Protein AF-A0A7X8XE24-F1 (afdb_monomer_lite)

pLDDT: mean 95.17, std 6.8, range [52.47, 98.75]

Secondary structure (DSSP, 8-state):
-TTTS--PPPSSPPPPPTT---HHHHHHHHHHHHHHTT-EEEEEEEEE-GGG-EEEEEEEEE-TTSTTTTHHHHHHHHHHHHHHHHH--SEEEEES-HHHHHHHHHHH--

Radius of gyration: 18.16 Å; chains: 1; bounding box: 51×36×39 Å

Sequence (110 aa):
MKSQFKLIKPAIVPVLDPAFRPPVLANRAFLAEVEASGAGVPFMVAVERDHGRVSRFDTKVFDPRHPRAAANYFYVERLLKFLLWQFGGWKVTIHGPAELVRYLQACYCD

Structure (mmCIF, N/CA/C/O backbone):
data_AF-A0A7X8XE24-F1
#
_entry.id   AF-A0A7X8XE24-F1
#
loop_
_atom_site.group_PDB
_atom_site.id
_atom_site.type_symbol
_atom_site.label_atom_id
_atom_site.label_alt_id
_atom_site.label_comp_id
_atom_site.label_asym_id
_atom_site.label_entity_id
_atom_site.label_seq_id
_atom_site.pdbx_PDB_ins_code
_atom_site.Cartn_x
_atom_site.Cartn_y
_atom_site.Cartn_z
_atom_site.occupancy
_atom_site.B_iso_or_equiv
_atom_site.auth_seq_id
_atom_site.auth_comp_id
_atom_site.auth_asym_id
_atom_site.auth_atom_id
_atom_site.pdbx_PDB_model_num
ATOM 1 N N . MET A 1 1 ? 19.206 24.586 -8.135 1.00 52.47 1 MET A N 1
ATOM 2 C CA . MET A 1 1 ? 19.574 23.201 -7.747 1.00 52.47 1 MET A CA 1
ATOM 3 C C . MET A 1 1 ? 20.404 22.459 -8.795 1.00 52.47 1 MET A C 1
ATOM 5 O O . MET A 1 1 ? 21.513 22.077 -8.457 1.00 52.47 1 MET A O 1
ATOM 9 N N . LYS A 1 2 ? 19.952 22.276 -10.051 1.00 58.91 2 LYS A N 1
ATOM 10 C CA . LYS A 1 2 ? 20.712 21.484 -11.052 1.00 58.91 2 LYS A CA 1
ATOM 11 C C . LYS A 1 2 ? 22.099 22.042 -11.432 1.00 58.91 2 LYS A C 1
ATOM 13 O O . LYS A 1 2 ? 22.953 21.262 -11.825 1.00 58.91 2 LYS A O 1
ATOM 18 N N . SER A 1 3 ? 22.335 23.353 -11.320 1.00 70.88 3 SER A N 1
ATOM 19 C CA . SER A 1 3 ? 23.647 23.958 -11.623 1.00 70.88 3 SER A CA 1
ATOM 20 C C . SER A 1 3 ? 24.639 23.912 -10.456 1.00 70.88 3 SER A C 1
ATOM 22 O O . SER A 1 3 ? 25.841 23.914 -10.687 1.00 70.88 3 SER A O 1
ATOM 24 N N . GLN A 1 4 ? 24.148 23.858 -9.214 1.00 85.62 4 GLN A N 1
ATOM 25 C CA . GLN A 1 4 ? 24.984 23.826 -8.006 1.00 85.62 4 GLN A CA 1
ATOM 26 C C . GLN A 1 4 ? 25.322 22.394 -7.577 1.00 85.62 4 GLN A C 1
ATOM 28 O O . GLN A 1 4 ? 26.389 22.158 -7.024 1.00 85.62 4 GLN A O 1
ATOM 33 N N . PHE A 1 5 ? 24.437 21.430 -7.856 1.00 85.81 5 PHE A N 1
ATOM 34 C CA . PHE A 1 5 ? 24.652 20.018 -7.552 1.00 85.81 5 PHE A CA 1
ATOM 35 C C . PHE A 1 5 ? 24.862 19.229 -8.848 1.00 85.81 5 PHE A C 1
ATOM 37 O O . PHE A 1 5 ? 23.905 18.859 -9.535 1.00 85.81 5 PHE A O 1
ATOM 44 N N . LYS A 1 6 ? 26.132 19.017 -9.210 1.00 89.94 6 LYS A N 1
ATOM 45 C CA . LYS A 1 6 ? 26.519 18.347 -10.456 1.00 89.94 6 LYS A CA 1
ATOM 46 C C . LYS A 1 6 ? 26.310 16.834 -10.333 1.00 89.94 6 LYS A C 1
ATOM 48 O O . LYS A 1 6 ? 27.045 16.157 -9.623 1.00 89.94 6 LYS A O 1
ATOM 53 N N . LEU A 1 7 ? 25.330 16.300 -11.060 1.00 90.56 7 LEU A N 1
ATOM 54 C CA . LEU A 1 7 ? 25.108 14.857 -11.174 1.00 90.56 7 LEU A CA 1
ATOM 55 C C . LEU A 1 7 ? 26.120 14.261 -12.159 1.00 90.56 7 LEU A C 1
ATOM 57 O O . LEU A 1 7 ? 26.085 14.560 -13.353 1.00 90.56 7 LEU A O 1
ATOM 61 N N . ILE A 1 8 ? 27.040 13.441 -11.655 1.00 92.19 8 ILE A N 1
ATOM 62 C CA . ILE A 1 8 ? 28.080 12.799 -12.463 1.00 92.19 8 ILE A CA 1
ATOM 63 C C . ILE A 1 8 ? 27.535 11.495 -13.050 1.00 92.19 8 ILE A C 1
ATOM 65 O O . ILE A 1 8 ? 26.982 10.666 -12.328 1.00 92.19 8 ILE A O 1
ATOM 69 N N . LYS A 1 9 ? 27.690 11.306 -14.365 1.00 91.38 9 LYS A N 1
ATOM 70 C CA . LYS A 1 9 ? 27.320 10.049 -15.028 1.00 91.38 9 LYS A CA 1
ATOM 71 C C . LYS A 1 9 ? 28.273 8.936 -14.561 1.00 91.38 9 LYS A C 1
ATOM 73 O O . LYS A 1 9 ? 29.484 9.156 -14.595 1.00 91.38 9 LYS A O 1
ATOM 78 N N . PRO A 1 10 ? 27.768 7.759 -14.150 1.00 93.75 10 PRO A N 1
ATOM 79 C CA . PRO A 1 10 ? 28.634 6.655 -13.757 1.00 93.75 10 PRO A CA 1
ATOM 80 C C . PRO A 1 10 ? 29.418 6.125 -14.963 1.00 93.75 10 PRO A C 1
ATOM 82 O O . PRO A 1 10 ? 28.941 6.183 -16.099 1.00 93.75 10 PRO A O 1
ATOM 85 N N . ALA A 1 11 ? 30.607 5.575 -14.706 1.00 95.12 11 ALA A N 1
ATOM 86 C CA . ALA A 1 11 ? 31.442 4.956 -15.737 1.00 95.12 11 ALA A CA 1
ATOM 87 C C . ALA A 1 11 ? 30.754 3.747 -16.393 1.00 95.12 11 ALA A C 1
ATOM 89 O O . ALA A 1 11 ? 30.901 3.518 -17.590 1.00 95.12 11 ALA A O 1
ATOM 90 N N . ILE A 1 12 ? 29.961 3.010 -15.610 1.00 95.12 12 ILE A N 1
ATOM 91 C CA . ILE A 1 12 ? 29.144 1.890 -16.069 1.00 95.12 12 ILE A CA 1
ATOM 92 C C . ILE A 1 12 ? 27.686 2.271 -15.842 1.00 95.12 12 ILE A C 1
ATOM 94 O O . ILE A 1 12 ? 27.263 2.505 -14.709 1.00 95.12 12 ILE A O 1
ATOM 98 N N . VAL A 1 13 ? 26.916 2.355 -16.924 1.00 93.81 13 VAL A N 1
ATOM 99 C CA . VAL A 1 13 ? 25.471 2.574 -16.838 1.00 93.81 13 VAL A CA 1
ATOM 100 C C . VAL A 1 13 ? 24.815 1.211 -16.619 1.00 93.81 13 VAL A C 1
ATOM 102 O O . VAL A 1 13 ? 24.952 0.351 -17.490 1.00 93.81 13 VAL A O 1
ATOM 105 N N . PRO A 1 14 ? 24.128 0.981 -15.487 1.00 90.19 14 PRO A N 1
ATOM 106 C CA . PRO A 1 14 ? 23.435 -0.279 -15.271 1.00 90.19 14 PRO A CA 1
ATOM 107 C C . PRO A 1 14 ? 22.322 -0.434 -16.311 1.00 90.19 14 PRO A C 1
ATOM 109 O O . PRO A 1 14 ? 21.544 0.494 -16.547 1.00 90.19 14 PRO A O 1
ATOM 112 N N . VAL A 1 15 ? 22.252 -1.609 -16.936 1.00 91.88 15 VAL A N 1
ATOM 113 C CA . VAL A 1 15 ? 21.121 -1.979 -17.790 1.00 91.88 15 VAL A CA 1
ATOM 114 C C . VAL A 1 15 ? 19.958 -2.428 -16.913 1.00 91.88 15 VAL A C 1
ATOM 116 O O . VAL A 1 15 ? 20.153 -3.074 -15.884 1.00 91.88 15 VAL A O 1
ATOM 119 N N . LEU A 1 16 ? 18.743 -2.057 -17.306 1.00 93.56 16 LEU A N 1
ATOM 120 C CA . LEU A 1 16 ? 17.536 -2.499 -16.622 1.00 93.56 16 LEU A CA 1
ATOM 121 C C . LEU A 1 16 ? 17.181 -3.918 -17.071 1.00 93.56 16 LEU A C 1
ATOM 123 O O . LEU A 1 16 ? 17.330 -4.246 -18.248 1.00 93.56 16 LEU A O 1
ATOM 127 N N . ASP A 1 17 ? 16.678 -4.734 -16.148 1.00 95.19 17 ASP A N 1
ATOM 128 C CA . ASP A 1 17 ? 16.138 -6.049 -16.488 1.00 95.19 17 ASP A CA 1
ATOM 129 C C . ASP A 1 17 ? 14.980 -5.897 -17.508 1.00 95.19 17 ASP A C 1
ATOM 131 O O . ASP A 1 17 ? 14.053 -5.119 -17.250 1.00 95.19 17 ASP A O 1
ATOM 135 N N . PRO A 1 18 ? 14.984 -6.610 -18.655 1.00 95.56 18 PRO A N 1
ATOM 136 C CA 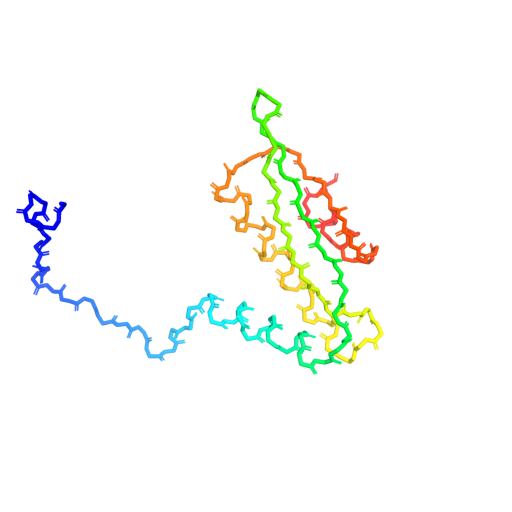. PRO A 1 18 ? 13.906 -6.533 -19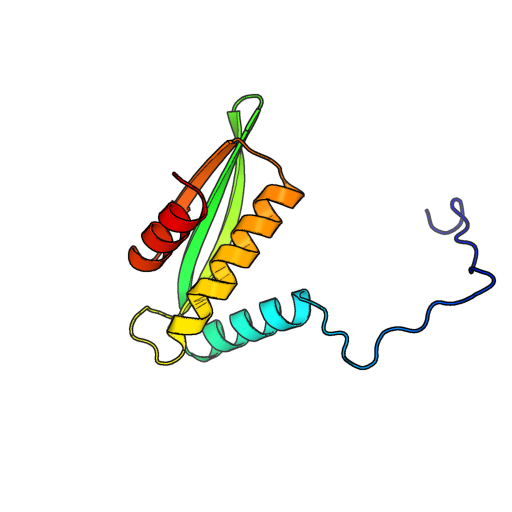.651 1.00 95.56 18 PRO A CA 1
ATOM 137 C C . PRO A 1 18 ? 12.506 -6.874 -19.102 1.00 95.56 18 PRO A C 1
ATOM 139 O O . PRO A 1 18 ? 11.482 -6.368 -19.583 1.00 95.56 18 PRO A O 1
ATOM 142 N N . ALA A 1 19 ? 12.439 -7.722 -18.077 1.00 96.25 19 ALA A N 1
ATOM 143 C CA . ALA A 1 19 ? 11.211 -8.104 -17.397 1.00 96.25 19 ALA A CA 1
ATOM 144 C C . ALA A 1 19 ? 10.827 -7.137 -16.266 1.00 96.25 19 ALA A C 1
ATOM 146 O O . ALA A 1 19 ? 9.753 -7.290 -15.682 1.00 96.25 19 ALA A O 1
ATOM 147 N N . PHE A 1 20 ? 11.637 -6.115 -15.966 1.00 95.94 20 PHE A N 1
ATOM 148 C CA . PHE A 1 20 ? 11.322 -5.154 -14.914 1.00 95.94 20 PHE A CA 1
ATOM 149 C C . PHE A 1 20 ? 9.966 -4.485 -15.158 1.00 95.94 20 PHE A C 1
ATOM 151 O O . PHE A 1 20 ? 9.680 -3.953 -16.236 1.00 95.94 20 PHE A O 1
ATOM 158 N N . ARG A 1 21 ? 9.121 -4.491 -14.126 1.00 95.81 21 ARG A N 1
ATOM 159 C CA . ARG A 1 21 ? 7.840 -3.785 -14.105 1.00 95.81 21 ARG A CA 1
ATOM 160 C C . ARG A 1 21 ? 7.792 -2.907 -12.855 1.00 95.81 21 ARG A C 1
ATOM 162 O O . ARG A 1 21 ? 7.704 -3.440 -11.750 1.00 95.81 21 ARG A O 1
ATOM 169 N N . PRO A 1 22 ? 7.849 -1.570 -13.000 1.00 95.00 22 PRO A N 1
ATOM 170 C CA . PRO A 1 22 ? 7.723 -0.673 -11.862 1.00 95.00 22 PRO A CA 1
ATOM 171 C C . PRO A 1 22 ? 6.366 -0.880 -11.162 1.00 95.00 22 PRO A C 1
ATOM 173 O O . PRO A 1 22 ? 5.330 -0.744 -11.822 1.00 95.00 22 PRO A O 1
ATOM 176 N N . PRO A 1 23 ? 6.321 -1.113 -9.835 1.00 93.69 23 PRO A N 1
ATOM 177 C CA . PRO A 1 23 ? 5.065 -1.316 -9.103 1.00 93.69 23 PRO A CA 1
ATOM 178 C C . PRO A 1 23 ? 4.066 -0.159 -9.242 1.00 93.69 23 PRO A C 1
ATOM 180 O O . PRO A 1 23 ? 2.855 -0.367 -9.226 1.00 93.69 23 PRO A O 1
ATOM 183 N N . VAL A 1 24 ? 4.563 1.067 -9.441 1.00 95.12 24 VAL A N 1
ATOM 184 C CA . VAL A 1 24 ? 3.719 2.250 -9.663 1.00 95.12 24 VAL A CA 1
ATOM 185 C C . VAL A 1 24 ? 2.844 2.127 -10.916 1.00 95.12 24 VAL A C 1
ATOM 187 O O . VAL A 1 24 ? 1.733 2.651 -10.924 1.00 95.12 24 VAL A O 1
ATOM 190 N N . LEU A 1 25 ? 3.298 1.422 -11.960 1.00 97.38 25 LEU A N 1
ATOM 191 C CA . LEU A 1 25 ? 2.490 1.208 -13.164 1.00 97.38 25 LEU A CA 1
ATOM 192 C C . LEU A 1 25 ? 1.328 0.253 -12.883 1.00 97.38 25 LEU A C 1
ATOM 194 O O . LEU A 1 25 ? 0.210 0.532 -13.302 1.00 97.38 25 LEU A O 1
ATOM 198 N N . ALA A 1 26 ? 1.568 -0.814 -12.114 1.00 96.56 26 ALA A N 1
ATOM 199 C CA . ALA A 1 26 ? 0.518 -1.741 -11.696 1.00 96.56 26 ALA A CA 1
ATOM 200 C C . ALA A 1 26 ? -0.519 -1.062 -10.785 1.00 96.56 26 ALA A C 1
ATOM 202 O O . ALA A 1 26 ? -1.714 -1.235 -10.988 1.00 96.56 26 ALA A O 1
ATOM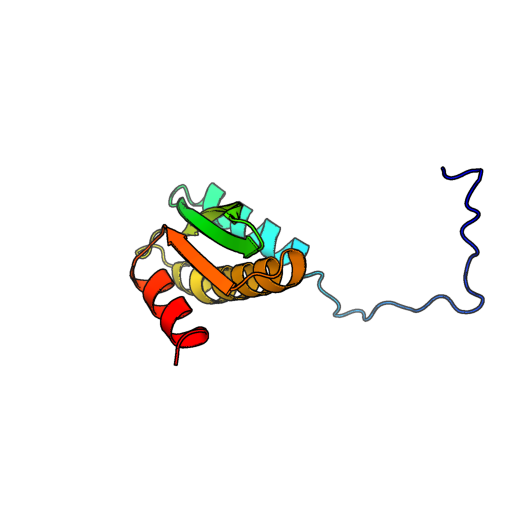 203 N N . ASN A 1 27 ? -0.075 -0.232 -9.832 1.00 96.62 27 ASN A N 1
ATOM 204 C CA . ASN A 1 27 ? -0.967 0.548 -8.965 1.00 96.62 27 ASN A CA 1
ATOM 205 C C . ASN A 1 27 ? -1.869 1.492 -9.788 1.00 96.62 27 ASN A C 1
ATOM 207 O O . ASN A 1 27 ? -3.088 1.482 -9.636 1.00 96.62 27 ASN A O 1
ATOM 211 N N . ARG A 1 28 ? -1.284 2.251 -10.725 1.00 97.94 28 ARG A N 1
ATOM 212 C CA . ARG A 1 28 ? -2.046 3.141 -11.617 1.00 97.94 28 ARG A CA 1
ATOM 213 C C . ARG A 1 28 ? -3.036 2.378 -12.497 1.00 97.94 28 ARG A C 1
ATOM 215 O O . ARG A 1 28 ? -4.161 2.836 -12.652 1.00 97.94 28 ARG A O 1
ATOM 222 N N . ALA A 1 29 ? -2.628 1.235 -13.051 1.00 98.38 29 ALA A N 1
ATOM 223 C CA . ALA A 1 29 ? -3.502 0.395 -13.865 1.00 98.38 29 ALA A CA 1
ATOM 224 C C . ALA A 1 29 ? -4.682 -0.152 -13.048 1.00 98.38 29 ALA A C 1
ATOM 226 O O . ALA A 1 29 ? -5.822 -0.020 -13.479 1.00 98.38 29 ALA A O 1
ATOM 227 N N . PHE A 1 30 ? -4.429 -0.666 -11.840 1.00 98.50 30 PHE A N 1
ATOM 228 C CA . PHE A 1 30 ? -5.479 -1.121 -10.927 1.00 98.50 30 PHE A CA 1
ATOM 229 C C . PHE A 1 30 ? -6.502 -0.014 -10.644 1.00 98.50 30 PHE A C 1
ATOM 231 O O . PHE A 1 30 ? -7.700 -0.232 -10.793 1.00 98.50 30 PHE A O 1
ATOM 238 N N . LEU A 1 31 ? -6.041 1.191 -10.297 1.00 98.31 31 LEU A N 1
ATOM 239 C CA . LEU A 1 31 ? -6.941 2.314 -10.029 1.00 98.31 31 LEU A CA 1
ATOM 240 C C . LEU A 1 31 ? -7.738 2.726 -11.269 1.00 98.31 31 LEU A C 1
ATOM 242 O O . LEU A 1 31 ? -8.931 2.986 -11.158 1.00 98.31 31 LEU A O 1
ATOM 246 N N . ALA A 1 32 ? -7.116 2.736 -12.449 1.00 98.56 32 ALA A N 1
ATOM 247 C CA . ALA A 1 32 ? -7.822 3.015 -13.694 1.00 98.56 32 ALA A CA 1
ATOM 248 C C . ALA A 1 32 ? -8.924 1.978 -13.978 1.00 98.56 32 ALA A C 1
ATOM 250 O O . ALA A 1 32 ? -10.015 2.360 -14.392 1.00 98.56 32 ALA A O 1
ATOM 251 N N . GLU A 1 33 ? -8.676 0.689 -13.716 1.00 98.44 33 GLU A N 1
ATOM 252 C CA . GLU A 1 33 ? -9.701 -0.357 -13.836 1.00 98.44 33 GLU A CA 1
ATOM 253 C C . GLU A 1 33 ? -10.841 -0.164 -12.822 1.00 98.44 33 GLU A C 1
ATOM 255 O O . GLU A 1 33 ? -12.010 -0.313 -13.181 1.00 98.44 33 GLU A O 1
ATOM 260 N N . VAL A 1 34 ? -10.523 0.195 -11.571 1.00 98.56 34 VAL A N 1
ATOM 261 C CA . VAL A 1 34 ? -11.529 0.497 -10.539 1.00 98.56 34 VAL A CA 1
ATOM 262 C C . VAL A 1 34 ? -12.422 1.654 -10.982 1.00 98.56 34 VAL A C 1
ATOM 264 O O . VAL A 1 34 ? -13.644 1.522 -10.939 1.00 98.56 34 VAL A O 1
ATOM 267 N N . GLU A 1 35 ? -11.846 2.759 -11.458 1.00 98.12 35 GLU A N 1
ATOM 268 C CA . GLU A 1 35 ? -12.626 3.909 -11.935 1.00 98.12 35 GLU A CA 1
ATOM 269 C C . GLU A 1 35 ? -13.464 3.559 -13.172 1.00 98.12 35 GLU A C 1
ATOM 271 O O . GLU A 1 35 ? -14.657 3.854 -13.210 1.00 98.12 35 GLU A O 1
ATOM 276 N N . ALA A 1 36 ? -12.875 2.876 -14.158 1.00 98.25 36 ALA A N 1
ATOM 277 C CA . ALA A 1 36 ? -1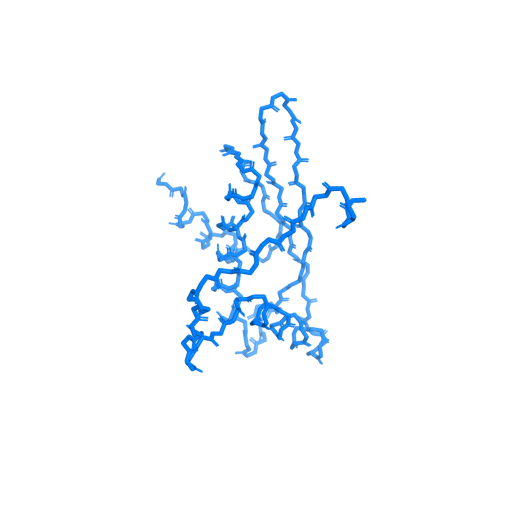3.572 2.483 -15.383 1.00 98.25 36 ALA A CA 1
ATOM 278 C C . ALA A 1 36 ? -14.734 1.511 -15.124 1.00 98.25 36 ALA A C 1
ATOM 280 O O . ALA A 1 36 ? -15.701 1.498 -15.883 1.00 98.25 36 ALA A O 1
ATOM 281 N N . SER A 1 37 ? -14.664 0.715 -14.052 1.00 97.81 37 SER A N 1
ATOM 282 C CA . SER A 1 37 ? -15.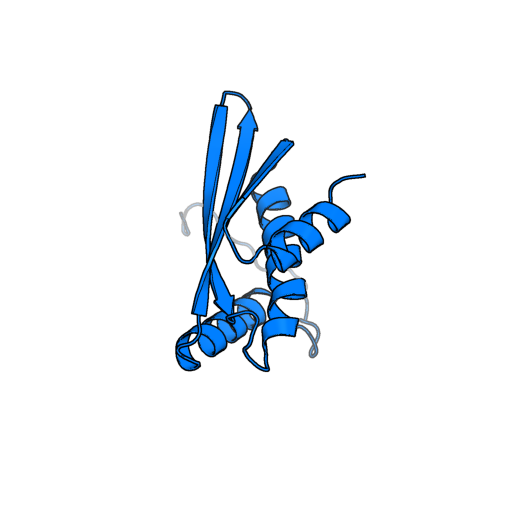751 -0.192 -13.671 1.00 97.81 37 SER A CA 1
ATOM 283 C C . SER A 1 37 ? -17.004 0.527 -13.161 1.00 97.81 37 SER A C 1
ATOM 285 O O . SER A 1 37 ? -18.069 -0.083 -13.110 1.00 97.81 37 SER A O 1
ATOM 287 N N . GLY A 1 38 ? -16.887 1.784 -12.709 1.00 97.94 38 GLY A N 1
ATOM 288 C CA . GLY A 1 38 ? -17.962 2.491 -12.002 1.00 97.94 38 GLY A CA 1
ATOM 289 C C . GLY A 1 38 ? -18.355 1.868 -10.651 1.00 97.94 38 GLY A C 1
ATOM 290 O O . GLY A 1 38 ? -19.243 2.383 -9.978 1.00 97.94 38 GLY A O 1
ATOM 291 N N . ALA A 1 39 ? -17.691 0.786 -10.232 1.00 97.44 39 ALA A N 1
ATOM 292 C CA . ALA A 1 39 ? -17.969 0.018 -9.020 1.00 97.44 39 ALA A CA 1
ATOM 293 C C . ALA A 1 39 ? -16.887 0.224 -7.944 1.00 97.44 39 ALA A C 1
ATOM 295 O O . ALA A 1 39 ? -16.638 -0.658 -7.123 1.00 97.44 39 ALA A O 1
ATOM 296 N N . GLY A 1 40 ? -16.197 1.366 -7.969 1.00 98.12 40 GLY A N 1
ATOM 297 C CA . GLY A 1 40 ? -15.183 1.706 -6.978 1.00 98.12 40 GLY A CA 1
ATOM 298 C C . GLY A 1 40 ? -15.798 2.117 -5.643 1.00 98.12 40 GLY A C 1
ATOM 299 O O . GLY A 1 40 ? -16.635 3.017 -5.594 1.00 98.12 40 GLY A O 1
ATOM 300 N N . VAL A 1 41 ? -15.337 1.507 -4.553 1.00 98.44 41 VAL A N 1
ATOM 301 C CA . VAL A 1 41 ? -15.704 1.879 -3.182 1.00 98.44 41 VAL A CA 1
ATOM 302 C C . VAL A 1 41 ? -14.513 2.490 -2.438 1.00 98.44 41 VAL A C 1
ATOM 304 O O . VAL A 1 41 ? -13.365 2.130 -2.719 1.00 98.44 41 VAL A O 1
ATOM 307 N N . PRO A 1 42 ? -14.747 3.417 -1.493 1.00 98.44 42 PRO A N 1
ATOM 308 C CA . PRO A 1 42 ? -13.663 4.078 -0.777 1.00 98.44 42 PRO A CA 1
ATOM 309 C C . PRO A 1 42 ? -12.858 3.122 0.118 1.00 98.44 42 PRO A C 1
ATOM 311 O O . PRO A 1 42 ? -13.415 2.238 0.769 1.00 98.44 42 PRO A O 1
ATOM 314 N N . PHE A 1 43 ? -11.547 3.349 0.193 1.00 98.75 43 PHE A N 1
ATOM 315 C CA . PHE A 1 43 ? -10.640 2.684 1.126 1.00 98.75 43 PHE A CA 1
ATOM 316 C C . PHE A 1 43 ? -9.646 3.709 1.684 1.00 98.75 43 PHE A C 1
ATOM 318 O O . PHE A 1 43 ? -9.003 4.425 0.919 1.00 98.75 43 PHE A O 1
ATOM 325 N N . MET A 1 44 ? -9.511 3.802 3.005 1.00 98.62 44 MET A N 1
ATOM 326 C CA . MET A 1 44 ? -8.585 4.731 3.659 1.00 98.62 44 MET A CA 1
ATOM 327 C C . MET A 1 44 ? -7.700 4.015 4.664 1.00 98.62 44 MET A C 1
ATOM 329 O O . MET A 1 44 ? -8.137 3.106 5.371 1.00 98.62 44 MET A O 1
ATOM 333 N N . VAL A 1 45 ? -6.469 4.503 4.769 1.00 98.50 45 VAL A N 1
ATOM 334 C CA . VAL A 1 45 ? -5.486 4.070 5.756 1.00 98.50 45 VAL A CA 1
ATOM 335 C C . VAL A 1 45 ? -5.009 5.290 6.528 1.00 98.50 45 VAL A C 1
ATOM 337 O O . VAL A 1 45 ? -4.553 6.265 5.935 1.00 98.50 45 VAL A O 1
ATOM 340 N N . ALA A 1 46 ? -5.080 5.231 7.851 1.00 98.12 46 ALA A N 1
ATOM 341 C CA . ALA A 1 46 ? -4.462 6.202 8.739 1.00 98.12 46 ALA A CA 1
ATOM 342 C C . ALA A 1 46 ? -3.366 5.517 9.558 1.00 98.12 46 ALA A C 1
ATOM 344 O O . ALA A 1 46 ? -3.623 4.520 10.231 1.00 98.12 46 ALA A O 1
ATOM 345 N N . VAL A 1 47 ? -2.149 6.054 9.494 1.00 98.00 47 VAL A N 1
ATOM 346 C CA . VAL A 1 47 ? -0.981 5.564 10.231 1.00 98.00 47 VAL A CA 1
ATOM 347 C C . VAL A 1 47 ? -0.635 6.566 11.325 1.00 98.00 47 VAL A C 1
ATOM 349 O O . VAL A 1 47 ? -0.289 7.715 11.037 1.00 98.00 47 VAL A O 1
ATOM 352 N N . GLU A 1 48 ? -0.738 6.126 12.575 1.00 97.50 48 GLU A N 1
ATOM 353 C CA . GLU A 1 48 ? -0.358 6.892 13.758 1.00 97.50 48 GLU A CA 1
ATOM 354 C C . GLU A 1 48 ? 1.130 6.705 14.074 1.00 97.50 48 GLU A C 1
ATOM 356 O O . GLU A 1 48 ? 1.697 5.607 13.987 1.00 97.50 48 GLU A O 1
ATOM 361 N N . ARG A 1 49 ? 1.761 7.820 14.430 1.00 94.00 49 ARG A N 1
ATOM 362 C CA . ARG A 1 49 ? 3.190 7.957 14.674 1.00 94.00 49 ARG A CA 1
ATOM 363 C C . ARG A 1 49 ? 3.453 8.554 16.053 1.00 94.00 49 ARG A C 1
ATOM 365 O O . ARG A 1 49 ? 2.552 8.779 16.857 1.00 94.00 49 ARG A O 1
ATOM 372 N N . ASP A 1 50 ? 4.721 8.827 16.311 1.00 92.50 50 ASP A N 1
ATOM 373 C CA . ASP A 1 50 ? 5.179 9.554 17.478 1.00 92.50 50 ASP A CA 1
ATOM 374 C C . ASP A 1 50 ? 4.534 10.948 17.592 1.00 92.50 50 ASP A C 1
ATOM 376 O O . ASP A 1 50 ? 4.230 11.620 16.601 1.00 92.50 50 ASP A O 1
ATOM 380 N N . HIS A 1 51 ? 4.326 11.373 18.840 1.00 93.12 51 HIS A N 1
ATOM 381 C CA . HIS A 1 51 ? 3.746 12.671 19.200 1.00 93.12 51 HIS A CA 1
ATOM 382 C C . HIS A 1 51 ? 2.357 12.942 18.596 1.00 93.12 51 HIS A C 1
ATOM 384 O O . HIS A 1 51 ? 2.048 14.075 18.231 1.00 93.12 51 HIS A O 1
ATOM 390 N N . GLY A 1 52 ? 1.524 11.904 18.463 1.00 92.06 52 GLY A N 1
ATOM 391 C CA . GLY A 1 52 ? 0.139 12.033 17.995 1.00 92.06 52 GLY A CA 1
ATOM 392 C C . GLY A 1 52 ? 0.006 12.426 16.521 1.00 92.06 52 GLY A C 1
ATOM 393 O O . GLY A 1 52 ? -1.073 12.822 16.083 1.00 92.06 52 GLY A O 1
ATOM 394 N N . ARG A 1 53 ? 1.087 12.343 15.734 1.00 95.56 53 ARG A N 1
ATOM 395 C CA . ARG A 1 53 ? 1.027 12.619 14.296 1.00 95.56 53 ARG A CA 1
ATOM 396 C C . ARG A 1 53 ? 0.324 11.479 13.571 1.00 95.56 53 ARG A C 1
ATOM 398 O O . ARG A 1 53 ? 0.669 10.316 13.759 1.00 95.56 53 ARG A O 1
ATOM 405 N N . VAL A 1 54 ? -0.598 11.824 12.677 1.00 97.38 54 VAL A N 1
ATOM 406 C CA . VAL A 1 54 ? -1.337 10.857 11.857 1.00 97.38 54 VAL A CA 1
ATOM 407 C C . VAL A 1 54 ? -1.149 11.192 10.383 1.00 97.38 54 VAL A C 1
ATOM 409 O O . VAL A 1 54 ? -1.383 12.322 9.962 1.00 97.38 54 VAL A O 1
ATOM 412 N N . SER A 1 55 ? -0.717 10.209 9.594 1.00 96.62 55 SER A N 1
ATOM 413 C CA . SER A 1 55 ? -0.661 10.300 8.130 1.00 96.62 55 SER A CA 1
ATOM 414 C C . SER A 1 55 ? -1.825 9.519 7.534 1.00 96.62 55 SER A C 1
ATOM 416 O O . SER A 1 55 ? -1.984 8.337 7.829 1.00 96.62 55 SER A O 1
ATOM 418 N N . ARG A 1 56 ? -2.645 10.175 6.711 1.00 96.25 56 ARG A N 1
ATOM 419 C CA . ARG A 1 56 ? -3.821 9.579 6.068 1.00 96.25 56 ARG A CA 1
ATOM 420 C C . ARG A 1 56 ? -3.578 9.406 4.571 1.00 96.25 56 ARG A C 1
ATOM 422 O O . ARG A 1 56 ? -3.058 10.311 3.923 1.00 96.25 56 ARG A O 1
ATOM 429 N N . PHE A 1 57 ? -3.977 8.256 4.041 1.00 97.94 57 PHE A N 1
ATOM 430 C CA . PHE A 1 57 ? -3.945 7.935 2.622 1.00 97.94 57 PHE A CA 1
ATOM 431 C C . PHE A 1 57 ? -5.314 7.432 2.168 1.00 97.94 57 PHE A C 1
ATOM 433 O O . PHE A 1 57 ? -5.841 6.468 2.728 1.00 97.94 57 PHE A O 1
ATOM 440 N N . ASP A 1 58 ? -5.850 8.065 1.128 1.00 98.25 58 ASP A N 1
ATOM 441 C CA . ASP A 1 58 ? -7.179 7.788 0.590 1.00 98.25 58 ASP A CA 1
ATOM 442 C C . ASP A 1 58 ? -7.053 7.170 -0.799 1.00 98.25 58 ASP A C 1
ATOM 444 O O . ASP A 1 58 ? -6.283 7.638 -1.639 1.00 98.25 58 ASP A O 1
ATOM 448 N N . THR A 1 59 ? -7.818 6.111 -1.045 1.00 98.25 59 THR A N 1
ATOM 449 C CA . THR A 1 59 ? -7.861 5.410 -2.327 1.00 98.25 59 THR A CA 1
ATOM 450 C C . THR A 1 59 ? -9.234 4.772 -2.554 1.00 98.25 59 THR A C 1
ATOM 452 O O . THR A 1 59 ? -10.182 4.985 -1.791 1.00 98.25 59 THR A O 1
ATOM 455 N N . LYS A 1 60 ? -9.353 3.987 -3.623 1.00 98.56 60 LYS A N 1
ATOM 456 C CA . LYS A 1 60 ? -10.521 3.167 -3.928 1.00 98.56 60 LYS A CA 1
ATOM 457 C C . LYS A 1 60 ? -10.107 1.736 -4.234 1.00 98.56 60 LYS A C 1
ATOM 459 O O . LYS A 1 60 ? -8.981 1.464 -4.645 1.00 98.56 60 LYS A O 1
ATOM 464 N N . VAL A 1 61 ? -11.054 0.834 -4.046 1.00 98.75 61 VAL A N 1
ATOM 465 C CA . VAL A 1 61 ? -10.957 -0.587 -4.384 1.00 98.75 61 VAL A CA 1
ATOM 466 C C . VAL A 1 61 ? -12.234 -1.008 -5.104 1.00 98.75 61 VAL A C 1
ATOM 468 O O . VAL A 1 61 ? -13.222 -0.276 -5.074 1.00 98.75 61 VAL A O 1
ATOM 471 N N . PHE A 1 62 ? -12.250 -2.167 -5.757 1.00 98.75 62 PHE A N 1
ATOM 472 C CA . PHE A 1 62 ? -13.497 -2.690 -6.321 1.00 98.75 62 PHE A CA 1
ATOM 473 C C . PHE A 1 62 ? -14.515 -3.001 -5.213 1.00 98.75 62 PHE A C 1
ATOM 475 O O . PHE A 1 62 ? -14.125 -3.493 -4.151 1.00 98.75 62 PHE A O 1
ATOM 482 N N . ASP A 1 63 ? -15.808 -2.787 -5.474 1.00 98.38 63 ASP A N 1
ATOM 483 C CA . ASP A 1 63 ? -16.899 -3.351 -4.669 1.00 98.38 63 ASP A CA 1
ATOM 484 C C . ASP A 1 63 ? -16.680 -4.871 -4.498 1.00 98.38 63 ASP A C 1
ATOM 486 O O . ASP A 1 63 ? -16.336 -5.537 -5.481 1.00 98.38 63 ASP A O 1
ATOM 490 N N . PRO A 1 64 ? -16.876 -5.441 -3.292 1.00 97.44 64 PRO A N 1
ATOM 491 C CA . PRO A 1 64 ? -16.690 -6.873 -3.026 1.00 97.44 64 PRO A CA 1
ATOM 492 C C . PRO A 1 64 ? -17.414 -7.823 -3.988 1.00 97.44 64 PRO A C 1
ATOM 494 O O . PRO A 1 64 ? -16.973 -8.947 -4.207 1.00 97.44 64 PRO A O 1
ATOM 497 N N . ARG A 1 65 ? -18.528 -7.384 -4.585 1.00 97.19 65 ARG A N 1
ATOM 498 C CA . ARG A 1 65 ? -19.326 -8.187 -5.526 1.00 97.19 65 ARG A CA 1
ATOM 499 C C . ARG A 1 65 ? -18.779 -8.155 -6.954 1.00 97.19 65 ARG A C 1
ATOM 501 O O . ARG A 1 65 ? -19.272 -8.883 -7.812 1.00 97.19 65 ARG A O 1
ATOM 508 N N . HIS A 1 66 ? -17.806 -7.295 -7.242 1.00 98.19 66 HIS A N 1
ATOM 509 C CA . HIS A 1 66 ? -17.250 -7.150 -8.580 1.00 98.19 66 HIS A CA 1
ATOM 510 C C . HIS A 1 66 ? -16.358 -8.359 -8.939 1.00 98.19 66 HIS A C 1
ATOM 512 O O . HIS A 1 66 ? -15.550 -8.782 -8.111 1.00 98.19 66 HIS A O 1
ATOM 518 N N . PRO A 1 67 ? -16.382 -8.879 -10.184 1.00 97.69 67 PRO A N 1
ATOM 519 C CA . PRO A 1 67 ? -15.578 -10.046 -10.578 1.00 97.69 67 PRO A CA 1
ATOM 520 C C . PRO A 1 67 ? -14.061 -9.890 -10.371 1.00 97.69 67 PRO A C 1
ATOM 522 O O . PRO A 1 67 ? -13.340 -10.873 -10.221 1.00 97.69 67 PRO A O 1
ATOM 525 N N . ARG A 1 68 ? -13.559 -8.647 -10.360 1.00 97.62 68 ARG A N 1
ATOM 526 C CA . ARG A 1 68 ? -12.140 -8.319 -10.117 1.00 97.62 68 ARG A CA 1
ATOM 527 C C . ARG A 1 68 ? -11.798 -8.058 -8.642 1.00 97.62 68 ARG A C 1
ATOM 529 O O . ARG A 1 68 ? -10.642 -7.753 -8.360 1.00 97.62 68 ARG A O 1
ATOM 536 N N . ALA A 1 69 ? -12.739 -8.191 -7.702 1.00 98.06 69 ALA A N 1
ATOM 537 C CA . ALA A 1 69 ? -12.535 -7.843 -6.288 1.00 98.06 69 ALA A CA 1
ATOM 538 C C . ALA A 1 69 ? -11.372 -8.596 -5.620 1.00 98.06 69 ALA A C 1
ATOM 540 O O . ALA A 1 69 ? -10.715 -8.055 -4.734 1.00 98.06 69 ALA A O 1
ATOM 541 N N . ALA A 1 70 ? -11.022 -9.792 -6.103 1.00 98.25 70 ALA A N 1
ATOM 542 C CA . ALA A 1 70 ? -9.850 -10.533 -5.631 1.00 98.25 70 ALA A CA 1
ATOM 543 C C . ALA A 1 70 ? -8.524 -9.750 -5.773 1.00 98.25 70 ALA A C 1
ATOM 545 O O . ALA A 1 70 ? -7.603 -9.942 -4.981 1.00 98.25 70 ALA A O 1
ATOM 546 N N . ALA A 1 71 ? -8.421 -8.824 -6.735 1.00 98.31 71 ALA A N 1
ATOM 547 C CA . ALA A 1 71 ? -7.238 -7.977 -6.893 1.00 98.31 71 ALA A CA 1
ATOM 548 C C . ALA A 1 71 ? -7.049 -6.992 -5.723 1.00 98.31 71 ALA A C 1
ATOM 550 O O . ALA A 1 71 ? -5.920 -6.575 -5.450 1.00 98.31 71 ALA A O 1
ATOM 551 N N . ASN A 1 72 ? -8.129 -6.661 -5.001 1.00 98.69 72 ASN A N 1
ATOM 552 C CA . ASN A 1 72 ? -8.090 -5.747 -3.864 1.00 98.69 72 ASN A CA 1
ATOM 553 C C . ASN A 1 72 ? -7.121 -6.235 -2.786 1.00 98.69 72 ASN A C 1
ATOM 555 O O . ASN A 1 72 ? -6.382 -5.425 -2.247 1.00 98.69 72 ASN A O 1
ATOM 559 N N . TYR A 1 73 ? -7.088 -7.540 -2.497 1.00 98.62 73 TYR A N 1
ATOM 560 C CA . TYR A 1 73 ? -6.288 -8.119 -1.413 1.00 98.62 73 TYR A CA 1
ATOM 561 C C . TYR A 1 73 ? -4.798 -7.811 -1.577 1.00 98.62 73 TYR A C 1
ATOM 563 O O . TYR A 1 73 ? -4.176 -7.218 -0.696 1.00 98.62 73 TYR A O 1
ATOM 571 N N . PHE A 1 74 ? -4.238 -8.136 -2.744 1.00 98.12 74 PHE A N 1
ATOM 572 C CA . PHE A 1 74 ? -2.839 -7.832 -3.029 1.00 98.12 74 PHE A CA 1
ATOM 573 C C . PHE A 1 74 ? -2.592 -6.321 -3.061 1.00 98.12 74 PHE A C 1
ATOM 575 O O . PHE A 1 74 ? -1.585 -5.847 -2.538 1.00 98.12 74 PHE A O 1
ATOM 582 N N . TYR A 1 75 ? -3.518 -5.554 -3.642 1.00 98.50 75 TYR A N 1
ATOM 583 C CA . TYR A 1 75 ? -3.409 -4.102 -3.714 1.00 98.50 75 TYR A CA 1
ATOM 584 C C . TYR A 1 75 ? -3.320 -3.448 -2.327 1.00 98.50 75 TYR A C 1
ATOM 586 O O . TYR A 1 75 ? -2.380 -2.693 -2.071 1.00 98.50 75 TYR A O 1
ATOM 594 N N . VAL A 1 76 ? -4.261 -3.753 -1.425 1.00 98.44 76 VAL A N 1
ATOM 595 C CA . VAL A 1 76 ? -4.346 -3.104 -0.109 1.00 98.44 76 VAL A CA 1
ATOM 596 C C . VAL A 1 76 ? -3.220 -3.529 0.826 1.00 98.44 76 VAL A C 1
ATOM 598 O O . VAL A 1 76 ? -2.718 -2.691 1.572 1.00 98.44 76 VAL A O 1
ATOM 601 N N . GLU A 1 77 ? -2.764 -4.784 0.766 1.00 97.94 77 GLU A N 1
ATOM 602 C CA . GLU A 1 77 ? -1.630 -5.233 1.586 1.00 97.94 77 GLU A CA 1
ATOM 603 C C . GLU A 1 77 ? -0.320 -4.611 1.104 1.00 97.94 77 GLU A C 1
ATOM 605 O O . GLU A 1 77 ? 0.442 -4.081 1.918 1.00 97.94 77 GLU A O 1
ATOM 610 N N . ARG A 1 78 ? -0.075 -4.572 -0.215 1.00 97.88 78 ARG A N 1
ATOM 611 C CA . ARG A 1 78 ? 1.104 -3.883 -0.754 1.00 97.88 78 ARG A CA 1
ATOM 612 C C . ARG A 1 78 ? 1.058 -2.401 -0.406 1.00 97.88 78 ARG A C 1
ATOM 614 O O . ARG A 1 78 ? 2.068 -1.867 0.047 1.00 97.88 78 ARG A O 1
ATOM 621 N N . LEU A 1 79 ? -0.095 -1.751 -0.574 1.00 97.56 79 LEU A N 1
ATOM 622 C CA . LEU A 1 79 ? -0.283 -0.349 -0.212 1.00 97.56 79 LEU A CA 1
ATOM 623 C C . LEU A 1 79 ? 0.052 -0.111 1.263 1.00 97.56 79 LEU A C 1
ATOM 625 O O . LEU A 1 79 ? 0.887 0.742 1.552 1.00 97.56 79 LEU A O 1
ATOM 629 N N . LEU A 1 80 ? -0.532 -0.885 2.184 1.00 97.75 80 LEU A N 1
ATOM 630 C CA . LEU A 1 80 ? -0.272 -0.736 3.614 1.00 97.75 80 LEU A CA 1
ATOM 631 C C . LEU A 1 80 ? 1.216 -0.917 3.939 1.00 97.75 80 LEU A C 1
ATOM 633 O O . LEU A 1 80 ? 1.793 -0.087 4.640 1.00 97.75 80 LEU A O 1
ATOM 637 N N . LYS A 1 81 ? 1.864 -1.939 3.371 1.00 97.06 81 LYS A N 1
ATOM 638 C CA . LYS A 1 81 ? 3.309 -2.161 3.522 1.00 97.06 81 LYS A CA 1
ATOM 639 C C . LYS A 1 81 ? 4.131 -0.947 3.089 1.00 97.06 81 LYS A C 1
ATOM 641 O O . LYS A 1 81 ? 5.012 -0.514 3.827 1.00 97.06 81 LYS A O 1
ATOM 646 N N . PHE A 1 82 ? 3.824 -0.368 1.927 1.00 96.25 82 PHE A N 1
ATOM 647 C CA . PHE A 1 82 ? 4.522 0.821 1.436 1.00 96.25 82 PHE A CA 1
ATOM 648 C C . PHE A 1 82 ? 4.280 2.050 2.315 1.00 96.25 82 PHE A C 1
ATOM 650 O O . PHE A 1 82 ? 5.224 2.801 2.553 1.00 96.25 82 PHE A O 1
ATOM 657 N N . LEU A 1 83 ? 3.063 2.252 2.827 1.00 96.56 83 LEU A N 1
ATOM 658 C CA . LEU A 1 83 ? 2.766 3.354 3.748 1.00 96.56 83 LEU A CA 1
ATOM 659 C C . LEU A 1 83 ? 3.519 3.190 5.074 1.00 96.56 83 LEU A C 1
ATOM 661 O O . LEU A 1 83 ? 4.077 4.159 5.583 1.00 96.56 83 LEU A O 1
ATOM 665 N N . LEU A 1 84 ? 3.610 1.965 5.597 1.00 96.06 84 LEU A N 1
ATOM 666 C CA . LEU A 1 84 ? 4.404 1.663 6.788 1.00 96.06 84 LEU A CA 1
ATOM 667 C C . LEU A 1 84 ? 5.905 1.875 6.559 1.00 96.06 84 LEU A C 1
ATOM 669 O O . LEU A 1 84 ? 6.577 2.365 7.456 1.00 96.06 84 LEU A O 1
ATOM 673 N N . TRP A 1 85 ? 6.443 1.573 5.375 1.00 95.50 85 TRP A N 1
ATOM 674 C CA . TRP A 1 85 ? 7.845 1.871 5.052 1.00 95.50 85 TRP A CA 1
ATOM 675 C C . TRP A 1 85 ? 8.112 3.357 4.824 1.00 95.50 85 TRP A C 1
ATOM 677 O O . TRP A 1 85 ? 9.167 3.856 5.203 1.00 95.50 85 TRP A O 1
ATOM 687 N N . GLN A 1 86 ? 7.179 4.067 4.190 1.00 94.38 86 GLN A N 1
ATOM 688 C CA . GLN A 1 86 ? 7.338 5.485 3.879 1.00 94.38 86 GLN A CA 1
ATOM 689 C C . GLN A 1 86 ? 7.189 6.350 5.126 1.00 94.38 86 GLN A C 1
ATOM 691 O O . GLN A 1 86 ? 7.992 7.252 5.363 1.00 94.38 86 GLN A O 1
ATOM 696 N N . PHE A 1 87 ? 6.133 6.115 5.899 1.00 92.75 87 PHE A N 1
ATOM 697 C CA . PHE A 1 87 ? 5.891 6.873 7.108 1.00 92.75 87 PHE A CA 1
ATOM 698 C C . PHE A 1 87 ? 6.705 6.265 8.256 1.00 92.75 87 PHE A C 1
ATOM 700 O O . PHE A 1 87 ? 7.464 6.964 8.926 1.00 92.75 87 PHE A O 1
ATOM 707 N N . GLY A 1 88 ? 6.605 4.964 8.481 1.00 90.31 88 GLY A N 1
ATOM 708 C CA . GLY A 1 88 ? 6.803 4.411 9.814 1.00 90.31 88 GLY A CA 1
ATOM 709 C C . GLY A 1 88 ? 5.589 4.725 10.690 1.00 90.31 88 GLY A C 1
ATOM 710 O O . GLY A 1 88 ? 4.821 5.649 10.415 1.00 90.31 88 GLY A O 1
ATOM 711 N N . GLY A 1 89 ? 5.386 3.940 11.739 1.00 93.38 89 GLY A N 1
ATOM 712 C CA . GLY A 1 89 ? 4.230 4.067 12.619 1.00 93.38 89 GLY A CA 1
ATOM 713 C C . GLY A 1 89 ? 4.008 2.792 13.414 1.00 93.38 89 GLY A C 1
ATOM 714 O O . GLY A 1 89 ? 4.647 1.775 13.149 1.00 93.38 89 GLY A O 1
ATOM 715 N N . TRP A 1 90 ? 3.119 2.865 14.398 1.00 92.56 90 TRP A N 1
ATOM 716 C CA . TRP A 1 90 ? 2.873 1.758 15.329 1.00 92.56 90 TRP A CA 1
ATOM 717 C C . TRP A 1 90 ? 1.408 1.319 15.368 1.00 92.56 90 TRP A C 1
ATOM 719 O O . TRP A 1 90 ? 1.118 0.194 15.761 1.00 92.56 90 TRP A O 1
ATOM 729 N N . LYS A 1 91 ? 0.480 2.176 14.930 1.00 95.50 91 LYS A N 1
ATOM 730 C CA . LYS A 1 91 ? -0.945 1.856 14.861 1.00 95.50 91 LYS A CA 1
ATOM 731 C C . LYS A 1 91 ? -1.524 2.265 13.522 1.00 95.50 91 LYS A C 1
ATOM 733 O O . LYS A 1 91 ? -1.274 3.360 13.021 1.00 95.50 91 LYS A O 1
ATOM 738 N N . VAL A 1 92 ? -2.323 1.367 12.963 1.00 97.50 92 VAL A N 1
ATOM 739 C CA . VAL A 1 92 ? -2.992 1.541 11.678 1.00 97.50 92 VAL A CA 1
ATOM 740 C C . VAL A 1 92 ? -4.495 1.491 11.912 1.00 97.50 92 VAL A C 1
ATOM 742 O O . VAL A 1 92 ? -5.003 0.551 12.515 1.00 97.50 92 VAL A O 1
ATOM 745 N N . THR A 1 93 ? -5.209 2.500 11.422 1.00 97.94 93 THR A N 1
ATOM 746 C CA . THR A 1 93 ? -6.674 2.511 11.360 1.00 97.94 93 THR A CA 1
ATOM 747 C C . THR A 1 93 ? -7.093 2.409 9.900 1.00 97.94 93 THR A C 1
ATOM 749 O O . THR A 1 93 ? -6.580 3.150 9.062 1.00 97.94 93 THR A O 1
ATOM 752 N N . ILE A 1 94 ? -8.017 1.500 9.586 1.00 98.25 94 ILE A N 1
ATOM 753 C CA . ILE A 1 94 ? -8.463 1.239 8.213 1.00 98.25 94 ILE A CA 1
ATOM 754 C C . ILE A 1 94 ? -9.967 1.469 8.106 1.00 98.25 94 ILE A C 1
ATOM 756 O O . ILE A 1 94 ? -10.732 1.008 8.951 1.00 98.25 94 ILE A O 1
ATOM 760 N N . HIS A 1 95 ? -10.383 2.149 7.042 1.00 98.06 95 HIS A N 1
ATOM 761 C CA . HIS A 1 95 ? -11.779 2.247 6.630 1.00 98.06 95 HIS A CA 1
ATOM 762 C C . HIS A 1 95 ? -11.940 1.623 5.243 1.00 98.06 95 HIS A C 1
ATOM 764 O O . HIS A 1 95 ? -11.222 1.990 4.317 1.00 98.06 95 HIS A O 1
ATOM 770 N N . GLY A 1 96 ? -12.875 0.688 5.088 1.00 97.75 96 GLY A N 1
ATOM 771 C CA . GLY A 1 96 ? -13.140 0.012 3.819 1.00 97.75 96 GLY A CA 1
ATOM 772 C C . GLY A 1 96 ? -13.954 -1.272 4.004 1.00 97.75 96 GLY A C 1
ATOM 773 O O . GLY A 1 96 ? -14.44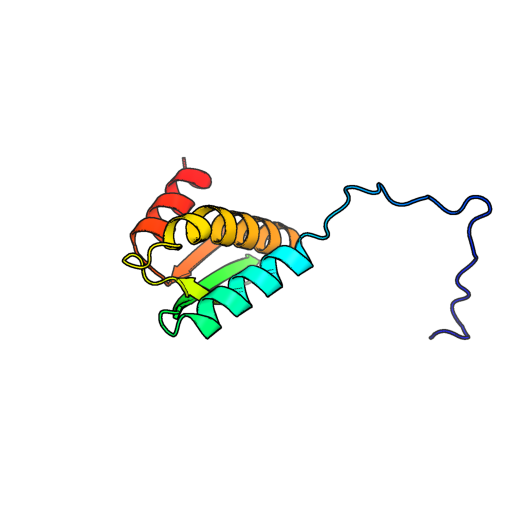4 -1.529 5.108 1.00 97.75 96 GLY A O 1
ATOM 774 N N . PRO A 1 97 ? -14.097 -2.096 2.949 1.00 98.31 97 PRO A N 1
ATOM 775 C CA . PRO A 1 97 ? -14.807 -3.370 3.027 1.00 98.31 97 PRO A CA 1
ATOM 776 C C . PRO A 1 97 ? -14.294 -4.269 4.159 1.00 98.31 97 PRO A C 1
ATOM 778 O O . PRO A 1 97 ? -13.091 -4.512 4.282 1.00 98.31 97 PRO A O 1
ATOM 781 N N . ALA A 1 98 ? -15.213 -4.797 4.974 1.00 98.00 98 ALA A N 1
ATOM 782 C CA . ALA A 1 98 ? -14.880 -5.511 6.211 1.00 98.00 98 ALA A CA 1
ATOM 783 C C . ALA A 1 98 ? -13.985 -6.745 5.991 1.00 98.00 98 ALA A C 1
ATOM 785 O O . ALA A 1 98 ? -13.165 -7.080 6.841 1.00 98.00 98 ALA A O 1
ATOM 786 N N . GLU A 1 99 ? -14.120 -7.421 4.850 1.00 97.94 99 GLU A N 1
ATOM 787 C CA . GLU A 1 99 ? -13.269 -8.555 4.476 1.00 97.94 99 GLU A CA 1
ATOM 788 C C . GLU A 1 99 ? -11.805 -8.163 4.253 1.00 97.94 99 GLU A C 1
ATOM 790 O O . GLU A 1 99 ? -10.915 -8.892 4.684 1.00 97.94 99 GLU A O 1
ATOM 795 N N . LEU A 1 100 ? -11.548 -6.993 3.659 1.00 98.56 100 LEU A N 1
ATOM 796 C CA . LEU A 1 100 ? -10.196 -6.481 3.443 1.00 98.56 100 LEU A CA 1
ATOM 797 C C . LEU A 1 100 ? -9.576 -6.028 4.764 1.00 98.56 100 LEU A C 1
ATOM 799 O O . LEU A 1 100 ? -8.398 -6.275 5.001 1.00 98.56 100 LEU A O 1
ATOM 803 N N . VAL A 1 101 ? -10.374 -5.418 5.647 1.00 98.25 101 VAL A N 1
ATOM 804 C CA . VAL A 1 101 ? -9.928 -5.049 6.999 1.00 98.25 101 VAL A CA 1
ATOM 805 C C . VAL A 1 101 ? -9.524 -6.296 7.788 1.00 98.25 101 VAL A C 1
ATOM 807 O O . VAL A 1 101 ? -8.424 -6.335 8.328 1.00 98.25 101 VAL A O 1
ATOM 810 N N . ARG A 1 102 ? -10.365 -7.341 7.800 1.00 98.06 102 ARG A N 1
ATOM 811 C CA . ARG A 1 102 ? -10.046 -8.621 8.458 1.00 98.06 102 ARG A CA 1
ATOM 812 C C . ARG A 1 102 ? -8.814 -9.291 7.858 1.00 98.06 102 ARG A C 1
ATOM 814 O O . ARG A 1 102 ? -7.989 -9.811 8.598 1.00 98.06 102 ARG A O 1
ATOM 821 N N . TYR A 1 103 ? -8.683 -9.267 6.534 1.00 98.38 103 TYR A N 1
ATOM 822 C CA . TYR A 1 103 ? -7.507 -9.796 5.851 1.00 98.38 103 TYR A CA 1
ATOM 823 C C . TYR A 1 103 ? -6.226 -9.081 6.295 1.00 98.38 103 TYR A C 1
ATOM 825 O O . TYR A 1 103 ? -5.262 -9.737 6.672 1.00 98.38 103 TYR A O 1
ATOM 833 N N . LEU A 1 104 ? -6.230 -7.746 6.320 1.00 98.31 104 LEU A N 1
ATOM 834 C CA . LEU A 1 104 ? -5.073 -6.975 6.774 1.00 98.31 104 LEU A CA 1
ATOM 835 C C . LEU A 1 104 ? -4.785 -7.196 8.257 1.00 98.31 104 LEU A C 1
ATOM 837 O O . LEU A 1 104 ? -3.625 -7.317 8.628 1.00 98.31 104 LEU A O 1
ATOM 841 N N . GLN A 1 105 ? -5.815 -7.316 9.093 1.00 97.44 105 GLN A N 1
ATOM 842 C CA . GLN A 1 105 ? -5.629 -7.685 10.492 1.00 97.44 105 GLN A CA 1
ATOM 843 C C . GLN A 1 105 ? -4.901 -9.032 10.611 1.00 97.44 105 GLN A C 1
ATOM 845 O O . GLN A 1 105 ? -3.898 -9.105 11.304 1.00 97.44 105 GLN A O 1
ATOM 850 N N . ALA A 1 106 ? -5.313 -10.057 9.859 1.00 97.31 106 ALA A N 1
ATOM 851 C CA . ALA A 1 106 ? -4.643 -11.360 9.856 1.00 97.31 106 ALA A CA 1
ATOM 852 C C . ALA A 1 106 ? -3.205 -11.330 9.297 1.00 97.31 106 ALA A C 1
ATOM 854 O O . ALA A 1 106 ? -2.418 -12.224 9.583 1.00 97.31 106 ALA A O 1
ATOM 855 N N . CYS A 1 107 ? -2.848 -10.335 8.478 1.00 97.06 107 CYS A N 1
ATOM 856 C CA . CYS A 1 107 ? -1.485 -10.187 7.958 1.00 97.06 107 CYS A CA 1
ATOM 857 C C . CYS A 1 107 ? -0.515 -9.500 8.930 1.00 97.06 107 CYS A C 1
ATOM 859 O O . CYS A 1 107 ? 0.693 -9.657 8.764 1.00 97.06 107 CYS A O 1
ATOM 861 N N . TYR A 1 108 ? -1.016 -8.684 9.862 1.00 95.62 108 TYR A N 1
ATOM 862 C CA . TYR A 1 108 ? -0.190 -7.755 10.649 1.00 95.62 108 TYR A CA 1
ATOM 863 C C . TYR A 1 108 ? -0.441 -7.800 12.158 1.00 95.62 108 TYR A C 1
ATOM 865 O O . TYR A 1 108 ? 0.253 -7.107 12.903 1.00 95.62 108 TYR A O 1
ATOM 873 N N . CYS A 1 109 ? -1.435 -8.556 12.612 1.00 90.69 109 CYS A N 1
ATOM 874 C CA . CYS A 1 109 ? -1.751 -8.728 14.020 1.00 90.69 109 CYS A CA 1
ATOM 875 C C . CYS A 1 109 ? -1.728 -10.223 14.339 1.00 90.69 109 CYS A C 1
ATOM 877 O O . CYS A 1 109 ? -2.519 -10.974 13.768 1.00 90.69 109 CYS A O 1
ATOM 879 N N . ASP A 1 110 ? -0.817 -10.607 15.232 1.00 75.00 110 ASP A N 1
ATOM 880 C CA . ASP A 1 110 ? -0.779 -11.931 15.861 1.00 75.00 110 ASP A CA 1
ATOM 881 C C . ASP A 1 110 ? -1.831 -12.037 16.980 1.00 75.00 110 ASP A C 1
ATOM 883 O O . ASP A 1 110 ? -2.039 -11.027 17.700 1.00 75.00 110 ASP A O 1
#

Foldseek 3Di:
DPVVDPDDDDPDDDDDDPPDDDVVVVLVVQQVVLVVVVQWDKKKKWFAAPPRDIDIDIGTAGDCPDPCNVVVQVNVLVVVVVCCVVPPHDDMDMDDDPVSVVSNCVVPPD